Protein AF-A0A435XL79-F1 (afdb_monomer_lite)

Sequence (165 aa):
LLVELHGDLVHDTGMRRRLSLGFRELRAIDGEATDTPAALLTIAIVHAAGGHKFHRLQLCIDVLQGVRALQSPEAEARLFDAARMTGIELELAVVLNVTGQLFEESRALELAGRIKPDLSIRLARRLITTNTLLGVNSRDKLGSRLRRDAFRWIQRLAKARPQVA

pLDDT: mean 83.29, std 11.33, range [35.41, 96.25]

Secondary structure (DSSP, 8-state):
------SBS---TTTTTT---BHHHHHHHHTTSSS-HHHHHHHHHIIIIIISTT--THHHHHHHHHHHH--SHHHHHHHHHHHHHHT-HHHHHHHHHHHHHHHT-HHHHHHHHTSPP-HHHHHHHHHS-HHHHHGGGSS-HHHHHHHHHHHHHHHHHSPPPP---

Radius of gyration: 14.94 Å; chains: 1; bounding box: 36×37×38 Å

Foldseek 3Di:
DDDDDDQWLAPPPLLQQAFTDGPVLLCVLQPPHPPQLLSQLLSLLCCCCRNCLLLDCVSLVSNVVSLVSQPDPVSLVSNVVSCLQGNPLLSLLQSLLQSCQQPVPVSSPVSSVPRDDDPLSVLLNVLRHVCLNVCCPPPPVVSSVVSSVVNVVSSSVPDGRPDPD

Structure (mmCIF, N/CA/C/O backbone):
data_AF-A0A435XL79-F1
#
_entry.id   AF-A0A435XL79-F1
#
loop_
_atom_site.group_PDB
_atom_site.id
_atom_site.type_symbol
_atom_site.label_atom_id
_atom_site.label_alt_id
_atom_site.label_comp_id
_atom_site.label_asym_id
_atom_site.label_entity_id
_atom_site.label_seq_id
_atom_site.pdbx_PDB_ins_code
_atom_site.Cartn_x
_atom_site.Cartn_y
_atom_site.Cartn_z
_atom_site.occupancy
_atom_site.B_iso_or_equiv
_atom_site.auth_seq_id
_atom_site.auth_comp_id
_atom_site.auth_asym_id
_atom_site.auth_atom_id
_atom_site.pdbx_PDB_model_num
ATOM 1 N N . LEU A 1 1 ? 17.881 -5.830 16.709 1.00 49.94 1 LEU A N 1
ATOM 2 C CA . LEU A 1 1 ? 16.534 -5.222 16.706 1.00 49.94 1 LEU A CA 1
ATOM 3 C C . LEU A 1 1 ? 16.630 -3.927 15.909 1.00 49.94 1 LEU A C 1
ATOM 5 O O . LEU A 1 1 ? 17.482 -3.116 16.247 1.00 49.94 1 LEU A O 1
ATOM 9 N N . LEU A 1 2 ? 15.865 -3.774 14.829 1.00 55.75 2 LEU A N 1
ATOM 10 C CA . LEU A 1 2 ? 15.767 -2.505 14.101 1.00 55.75 2 LEU A CA 1
ATOM 11 C C . LEU A 1 2 ? 14.506 -1.800 14.604 1.00 55.75 2 LEU A C 1
ATOM 13 O O . LEU A 1 2 ? 13.435 -2.397 14.567 1.00 55.75 2 LEU A O 1
ATOM 17 N N . VAL A 1 3 ? 14.644 -0.573 15.096 1.00 64.62 3 VAL A N 1
ATOM 18 C CA . VAL A 1 3 ? 13.517 0.283 15.482 1.00 64.62 3 VAL A CA 1
ATOM 19 C C . VAL A 1 3 ? 13.553 1.485 14.549 1.00 64.62 3 VAL A C 1
ATOM 21 O O . VAL A 1 3 ? 14.544 2.213 14.534 1.00 64.62 3 VAL A O 1
ATOM 24 N N . GLU A 1 4 ? 12.511 1.658 13.740 1.00 65.75 4 GLU A N 1
ATOM 25 C CA . GLU A 1 4 ? 12.403 2.757 12.779 1.00 65.75 4 GLU A CA 1
ATOM 26 C C . GLU A 1 4 ? 11.345 3.748 13.272 1.00 65.75 4 GLU A C 1
ATOM 28 O O . GLU A 1 4 ? 10.181 3.388 13.448 1.00 65.75 4 GLU A O 1
ATOM 33 N N . LEU A 1 5 ? 11.761 4.985 13.560 1.00 73.06 5 LEU A N 1
ATOM 34 C CA . LEU A 1 5 ? 10.900 6.013 14.140 1.00 73.06 5 LEU A CA 1
ATOM 35 C C . LEU A 1 5 ? 10.513 7.028 13.063 1.00 73.06 5 LEU A C 1
ATOM 37 O O . LEU A 1 5 ? 11.375 7.668 12.464 1.00 73.06 5 LEU A O 1
ATOM 41 N N . HIS A 1 6 ? 9.209 7.177 12.835 1.00 75.19 6 HIS A N 1
ATOM 42 C CA . HIS A 1 6 ? 8.656 7.994 11.759 1.00 75.19 6 HIS A CA 1
ATOM 43 C C . HIS A 1 6 ? 7.665 9.026 12.297 1.00 75.19 6 HIS A C 1
ATOM 45 O O . HIS A 1 6 ? 6.755 8.685 13.046 1.00 75.19 6 HIS A O 1
ATOM 51 N N . GLY A 1 7 ? 7.814 10.287 11.878 1.00 78.81 7 GLY A N 1
ATOM 52 C CA . GLY A 1 7 ? 6.777 11.307 12.083 1.00 78.81 7 GLY A CA 1
ATOM 53 C C . GLY A 1 7 ? 5.682 11.236 11.012 1.00 78.81 7 GLY A C 1
ATOM 54 O O . GLY A 1 7 ? 4.493 11.253 11.316 1.00 78.81 7 GLY A O 1
ATOM 55 N N . ASP A 1 8 ? 6.108 11.110 9.756 1.00 84.12 8 ASP A N 1
ATOM 56 C CA . ASP A 1 8 ? 5.287 10.794 8.588 1.00 84.12 8 ASP A CA 1
ATOM 57 C C . ASP A 1 8 ? 6.106 9.820 7.741 1.00 84.12 8 ASP A C 1
ATOM 59 O O . ASP A 1 8 ? 7.282 10.082 7.473 1.00 84.12 8 ASP A O 1
ATOM 63 N N . LEU A 1 9 ? 5.500 8.703 7.341 1.00 84.75 9 LEU A N 1
ATOM 64 C CA . LEU A 1 9 ? 6.151 7.655 6.546 1.00 84.75 9 LEU A CA 1
ATOM 65 C C . LEU A 1 9 ? 6.550 8.142 5.139 1.00 84.75 9 LEU A C 1
ATOM 67 O O . LEU A 1 9 ? 7.292 7.476 4.411 1.00 84.75 9 LEU A O 1
ATOM 71 N N . VAL A 1 10 ? 6.089 9.330 4.748 1.00 84.25 10 VAL A N 1
ATOM 72 C CA . VAL A 1 10 ? 6.391 9.983 3.477 1.00 84.25 10 VAL A CA 1
ATOM 73 C C . VAL A 1 10 ? 7.472 11.039 3.676 1.00 84.25 10 VAL A C 1
ATOM 75 O O . VAL A 1 10 ? 7.234 12.128 4.197 1.00 84.25 10 VAL A O 1
ATOM 78 N N . HIS A 1 11 ? 8.687 10.747 3.219 1.00 82.81 11 HIS A N 1
ATOM 79 C CA . HIS A 1 11 ? 9.832 11.651 3.388 1.00 82.81 11 HIS A CA 1
ATOM 80 C C . HIS A 1 11 ? 10.036 12.620 2.213 1.00 82.81 11 HIS A C 1
ATOM 82 O O . HIS A 1 11 ? 10.586 13.704 2.396 1.00 82.81 11 HIS A O 1
ATOM 88 N N . ASP A 1 12 ? 9.583 12.262 1.006 1.00 81.06 12 ASP A N 1
ATOM 89 C CA . ASP A 1 12 ? 9.691 13.126 -0.177 1.00 81.06 12 ASP A CA 1
ATOM 90 C C . ASP A 1 12 ? 8.712 14.307 -0.062 1.00 81.06 12 ASP A C 1
ATOM 92 O O . ASP A 1 12 ? 7.491 14.140 -0.088 1.00 81.06 12 ASP A O 1
ATOM 96 N N . THR A 1 13 ? 9.257 15.519 0.059 1.00 75.06 13 THR A N 1
ATOM 97 C CA . THR A 1 13 ? 8.488 16.759 0.256 1.00 75.06 13 THR A CA 1
ATOM 98 C C . THR A 1 13 ? 7.560 17.083 -0.915 1.00 75.06 13 THR A C 1
ATOM 100 O O . THR A 1 13 ? 6.484 17.645 -0.705 1.00 75.06 13 THR A O 1
ATOM 103 N N . GLY A 1 14 ? 7.927 16.698 -2.141 1.00 76.94 14 GLY A N 1
ATOM 104 C CA . GLY A 1 14 ? 7.081 16.852 -3.324 1.00 76.94 14 GLY A CA 1
ATOM 105 C C . GLY A 1 14 ? 5.863 15.928 -3.293 1.00 76.94 14 GLY A C 1
ATOM 106 O O . GLY A 1 14 ? 4.787 16.308 -3.752 1.00 76.94 14 GLY A O 1
ATOM 107 N N . MET A 1 15 ? 6.005 14.739 -2.708 1.00 83.00 15 MET A N 1
ATOM 108 C CA . MET A 1 15 ? 4.922 13.768 -2.561 1.00 83.00 15 MET A CA 1
ATOM 109 C C . MET A 1 15 ? 4.010 14.024 -1.368 1.00 83.00 15 MET A C 1
ATOM 111 O O . MET A 1 15 ? 2.845 13.639 -1.447 1.00 83.00 15 MET A O 1
ATOM 115 N N . ARG A 1 16 ? 4.473 14.721 -0.323 1.00 83.69 16 ARG A N 1
ATOM 116 C CA . ARG A 1 16 ? 3.647 15.061 0.854 1.00 83.69 16 ARG A CA 1
ATOM 117 C C . ARG A 1 16 ? 2.365 15.820 0.522 1.00 83.69 16 ARG A C 1
ATOM 119 O O . ARG A 1 16 ? 1.379 15.718 1.240 1.00 83.69 16 ARG A O 1
ATOM 126 N N . ARG A 1 17 ? 2.347 16.561 -0.591 1.00 81.06 17 ARG A N 1
ATOM 127 C CA . ARG A 1 17 ? 1.127 17.235 -1.069 1.00 81.06 17 ARG A CA 1
ATOM 128 C C . ARG A 1 17 ? 0.055 16.262 -1.556 1.00 81.06 17 ARG A C 1
ATOM 130 O O . ARG A 1 17 ? -1.114 16.630 -1.607 1.00 81.06 17 ARG A O 1
ATOM 137 N N . ARG A 1 18 ? 0.445 15.048 -1.949 1.00 85.44 18 ARG A N 1
ATOM 138 C CA . ARG A 1 18 ? -0.479 14.024 -2.434 1.00 85.44 18 ARG A CA 1
ATOM 139 C C . ARG A 1 18 ? -0.734 12.933 -1.410 1.00 85.44 18 ARG A C 1
ATOM 141 O O . ARG A 1 18 ? -1.885 12.541 -1.276 1.00 85.44 18 ARG A O 1
ATOM 148 N N . LEU A 1 19 ? 0.301 12.441 -0.735 1.00 86.31 19 LEU A N 1
ATOM 149 C CA . LEU A 1 19 ? 0.155 11.363 0.231 1.00 86.31 19 LEU A CA 1
ATOM 150 C C . LEU A 1 19 ? 0.899 11.642 1.526 1.00 86.31 19 LEU A C 1
ATOM 152 O O . LEU A 1 19 ? 1.985 12.214 1.512 1.00 86.31 19 LEU A O 1
ATOM 156 N N . SER A 1 20 ? 0.282 11.242 2.628 1.00 87.94 20 SER A N 1
ATOM 157 C CA . SER A 1 20 ? 0.757 11.491 3.986 1.00 87.94 20 SER A CA 1
ATOM 158 C C . SER A 1 20 ? 0.231 10.380 4.873 1.00 87.94 20 SER A C 1
ATOM 160 O O . SER A 1 20 ? -0.965 10.078 4.834 1.00 87.94 20 SER A O 1
ATOM 162 N N . LEU A 1 21 ? 1.114 9.793 5.670 1.00 90.12 21 LEU A N 1
ATOM 163 C CA . LEU A 1 21 ? 0.762 8.776 6.651 1.00 90.12 21 LEU A CA 1
ATOM 164 C C . LEU A 1 21 ? 1.557 9.060 7.925 1.00 90.12 21 LEU A C 1
ATOM 166 O O . LEU A 1 21 ? 2.635 8.506 8.145 1.00 90.12 21 LEU A O 1
ATOM 170 N N . GLY A 1 22 ? 1.031 9.991 8.721 1.00 89.81 22 GLY A N 1
ATOM 171 C CA . GLY A 1 22 ? 1.562 10.331 10.032 1.00 89.81 22 GLY A CA 1
ATOM 172 C C . GLY A 1 22 ? 0.758 9.693 11.158 1.00 89.81 22 GLY A C 1
ATOM 173 O O . GLY A 1 22 ? -0.151 8.888 10.943 1.00 89.81 22 GLY A O 1
ATOM 174 N N . PHE A 1 23 ? 1.078 10.087 12.390 1.00 88.69 23 PHE A N 1
ATOM 175 C CA . PHE A 1 23 ? 0.428 9.548 13.586 1.00 88.69 23 PHE A CA 1
ATOM 176 C C . PHE A 1 23 ? -1.094 9.766 13.604 1.00 88.69 23 PHE A C 1
ATOM 178 O O . PHE A 1 23 ? -1.842 8.872 13.994 1.00 88.69 23 PHE A O 1
ATOM 185 N N . ARG A 1 24 ? -1.570 10.939 13.158 1.00 88.81 24 ARG A N 1
ATOM 186 C CA . ARG A 1 24 ? -3.008 11.253 13.122 1.00 88.81 24 ARG A CA 1
ATOM 187 C C . ARG A 1 24 ? -3.755 10.320 12.173 1.00 88.81 24 ARG A C 1
ATOM 189 O O . ARG A 1 24 ? -4.813 9.818 12.538 1.00 88.81 24 ARG A O 1
ATOM 196 N N . GLU A 1 25 ? -3.213 10.098 10.977 1.00 91.44 25 GLU A N 1
ATOM 197 C CA . GLU A 1 25 ? -3.791 9.165 10.015 1.00 91.44 25 GLU A CA 1
ATOM 198 C C . GLU A 1 25 ? -3.763 7.733 10.549 1.00 91.44 25 GLU A C 1
ATOM 200 O O . GLU A 1 25 ? -4.791 7.071 10.513 1.00 91.44 25 GLU A O 1
ATOM 205 N N . LEU A 1 26 ? -2.639 7.269 11.105 1.00 89.62 26 LEU A N 1
ATOM 206 C CA . LEU A 1 26 ? -2.544 5.913 11.658 1.00 89.62 26 LEU A CA 1
ATOM 207 C C . LEU A 1 26 ? -3.557 5.669 12.777 1.00 89.62 26 LEU A C 1
ATOM 209 O O . LEU A 1 26 ? -4.299 4.692 12.723 1.00 89.62 26 LEU A O 1
ATOM 213 N N . ARG A 1 27 ? -3.681 6.606 13.723 1.00 90.75 27 ARG A N 1
ATOM 214 C CA . ARG A 1 27 ? -4.676 6.511 14.798 1.00 90.75 27 ARG A CA 1
ATOM 215 C C . ARG A 1 27 ? -6.108 6.476 14.262 1.00 90.75 27 ARG A C 1
ATOM 217 O O . ARG A 1 27 ? -6.944 5.763 14.801 1.00 90.75 27 ARG A O 1
ATOM 224 N N . ALA A 1 28 ? -6.402 7.223 13.199 1.00 90.62 28 ALA A N 1
ATOM 225 C CA . ALA A 1 28 ? -7.723 7.193 12.575 1.00 90.62 28 ALA A CA 1
ATOM 226 C C . ALA A 1 28 ? -8.027 5.849 11.885 1.00 90.62 28 ALA A C 1
ATOM 228 O O . ALA A 1 28 ? -9.186 5.447 11.836 1.00 90.62 28 ALA A O 1
ATOM 229 N N . ILE A 1 29 ? -7.007 5.152 11.373 1.00 90.69 29 ILE A N 1
ATOM 230 C CA . ILE A 1 29 ? -7.158 3.823 10.758 1.00 90.69 29 ILE A CA 1
ATOM 231 C C . ILE A 1 29 ? -7.380 2.752 11.830 1.00 90.69 29 ILE A C 1
ATOM 233 O O . ILE A 1 29 ? -8.264 1.907 11.680 1.00 90.69 29 ILE A O 1
ATOM 237 N N . ASP A 1 30 ? -6.586 2.795 12.901 1.00 90.12 30 ASP A N 1
ATOM 238 C CA . ASP A 1 30 ? -6.619 1.811 13.987 1.00 90.12 30 ASP A CA 1
ATOM 239 C C . ASP A 1 30 ? -7.809 1.993 14.948 1.00 90.12 30 ASP A C 1
ATOM 241 O O . ASP A 1 30 ? -8.290 1.025 15.546 1.00 90.12 30 ASP A O 1
ATOM 245 N N . GLY A 1 31 ? -8.319 3.219 15.090 1.00 87.00 31 GLY A N 1
ATOM 246 C CA . GLY A 1 31 ? -9.338 3.549 16.083 1.00 87.00 31 GLY A CA 1
ATOM 247 C C . GLY A 1 31 ? -8.785 3.445 17.508 1.00 87.00 31 GLY A C 1
ATOM 248 O O . GLY A 1 31 ? -7.796 4.094 17.841 1.00 87.00 31 GLY A O 1
ATOM 249 N N . GLU A 1 32 ? -9.441 2.642 18.350 1.00 84.69 32 GLU A N 1
ATOM 250 C CA . GLU A 1 32 ? -9.024 2.385 19.742 1.00 84.69 32 GLU A CA 1
ATOM 251 C C . GLU A 1 32 ? -8.037 1.207 19.875 1.00 84.69 32 GLU A C 1
ATOM 253 O O . GLU A 1 32 ? -7.546 0.929 20.967 1.00 84.69 32 GLU A O 1
ATOM 258 N N . ALA A 1 33 ? -7.768 0.482 18.784 1.00 86.88 33 ALA A N 1
ATOM 259 C CA . ALA A 1 33 ? -6.813 -0.624 18.759 1.00 86.88 33 ALA A CA 1
ATOM 260 C C . ALA A 1 33 ? -5.409 -0.148 18.335 1.00 86.88 33 ALA A C 1
ATOM 262 O O . ALA A 1 33 ? -5.196 1.025 18.042 1.00 86.88 33 ALA A O 1
ATOM 263 N N . THR A 1 34 ? -4.447 -1.068 18.290 1.00 85.62 34 THR A N 1
ATOM 264 C CA . THR A 1 34 ? -3.135 -0.866 17.658 1.00 85.62 34 THR A CA 1
ATOM 265 C C . THR A 1 34 ? -2.830 -2.045 16.746 1.00 85.62 34 THR A C 1
ATOM 267 O O . THR A 1 34 ? -3.315 -3.153 16.986 1.00 85.62 34 THR A O 1
ATOM 270 N N . ASP A 1 35 ? -2.020 -1.810 15.714 1.00 86.81 35 ASP A N 1
ATOM 271 C CA . ASP A 1 35 ? -1.546 -2.844 14.789 1.00 86.81 3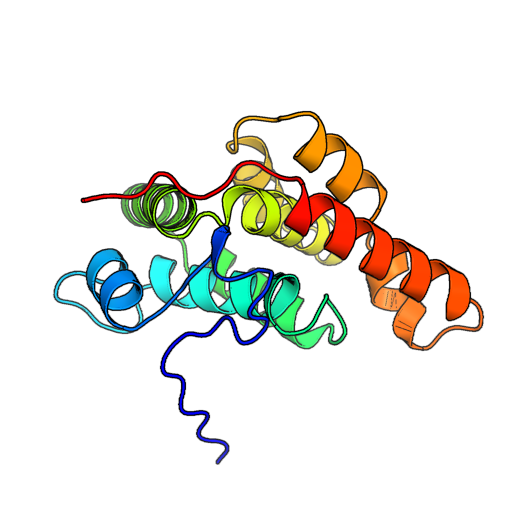5 ASP A CA 1
ATOM 272 C C . ASP A 1 35 ? -2.685 -3.592 14.076 1.00 86.81 35 ASP A C 1
ATOM 274 O O . ASP A 1 35 ? -2.613 -4.800 13.826 1.00 86.81 35 ASP A O 1
ATOM 278 N N . THR A 1 36 ? -3.766 -2.883 13.726 1.00 91.31 36 THR A N 1
ATOM 279 C CA . THR A 1 36 ? -4.859 -3.513 12.982 1.00 91.31 36 THR A CA 1
ATOM 280 C C . THR A 1 36 ? -4.384 -3.933 11.585 1.00 91.31 36 THR A C 1
ATOM 282 O O . THR A 1 36 ? -3.534 -3.265 10.984 1.00 91.31 36 THR A O 1
ATOM 285 N N . PRO A 1 37 ? -4.963 -4.994 10.987 1.00 91.38 37 PRO A N 1
ATOM 286 C CA . PRO A 1 37 ? -4.584 -5.428 9.640 1.00 91.38 37 PRO A CA 1
ATOM 287 C C . PRO A 1 37 ? -4.666 -4.314 8.585 1.00 91.38 37 PRO A C 1
ATOM 289 O O . PRO A 1 37 ? -3.818 -4.236 7.698 1.00 91.38 37 PRO A O 1
ATOM 292 N N . ALA A 1 38 ? -5.652 -3.417 8.701 1.00 91.56 38 ALA A N 1
ATOM 293 C CA . ALA A 1 38 ? -5.803 -2.276 7.802 1.00 91.56 38 ALA A CA 1
ATOM 294 C C . ALA A 1 38 ? -4.657 -1.260 7.952 1.00 91.56 38 ALA A C 1
ATOM 296 O O . ALA A 1 38 ? -4.133 -0.784 6.940 1.00 91.56 38 ALA A O 1
ATOM 297 N N . ALA A 1 39 ? -4.232 -0.954 9.183 1.00 91.69 39 ALA A N 1
ATOM 298 C CA . ALA A 1 39 ? -3.114 -0.047 9.435 1.00 91.69 39 ALA A CA 1
ATOM 299 C C . ALA A 1 39 ? -1.782 -0.645 8.974 1.00 91.69 39 ALA A C 1
ATOM 301 O O . ALA A 1 39 ? -1.057 -0.002 8.213 1.00 91.69 39 ALA A O 1
ATOM 302 N N . LEU A 1 40 ? -1.497 -1.899 9.338 1.00 91.31 40 LEU A N 1
ATOM 303 C CA . LEU A 1 40 ? -0.266 -2.586 8.938 1.00 91.31 40 LEU A CA 1
ATOM 304 C C . LEU A 1 40 ? -0.140 -2.700 7.413 1.00 91.31 40 LEU A C 1
ATOM 306 O O . LEU A 1 40 ? 0.916 -2.408 6.849 1.00 91.31 40 LEU A O 1
ATOM 310 N N . LEU A 1 41 ? -1.229 -3.050 6.721 1.00 91.56 41 LEU A N 1
ATOM 311 C CA . LEU A 1 41 ? -1.238 -3.110 5.260 1.00 91.56 41 LEU A CA 1
ATOM 312 C C . LEU A 1 41 ? -1.059 -1.719 4.630 1.00 91.56 41 LEU A C 1
ATOM 314 O O . LEU A 1 41 ? -0.323 -1.574 3.653 1.00 91.56 41 LEU A O 1
ATOM 318 N N . THR A 1 42 ? -1.672 -0.685 5.208 1.00 91.62 42 THR A N 1
ATOM 319 C CA . THR A 1 42 ? -1.493 0.706 4.763 1.00 91.62 42 THR A CA 1
ATOM 320 C C . THR A 1 42 ? -0.028 1.145 4.875 1.00 91.62 42 THR A C 1
ATOM 322 O O . THR A 1 42 ? 0.520 1.703 3.920 1.00 91.62 42 THR A O 1
ATOM 325 N N . ILE A 1 43 ? 0.644 0.818 5.986 1.00 89.88 43 ILE A N 1
ATOM 326 C CA . ILE A 1 43 ? 2.082 1.066 6.184 1.00 89.88 43 ILE A CA 1
ATOM 327 C C . ILE A 1 43 ? 2.908 0.330 5.125 1.00 89.88 43 ILE A C 1
ATOM 329 O O . ILE A 1 43 ? 3.736 0.950 4.453 1.00 89.88 43 ILE A O 1
ATOM 333 N N . ALA A 1 44 ? 2.663 -0.969 4.927 1.00 88.06 44 ALA A N 1
ATOM 334 C CA . ALA A 1 44 ? 3.402 -1.784 3.963 1.00 88.06 44 ALA A CA 1
ATOM 335 C C . ALA A 1 44 ? 3.309 -1.217 2.534 1.00 88.06 44 ALA A C 1
ATOM 337 O O . ALA A 1 44 ? 4.311 -1.135 1.819 1.00 88.06 44 ALA A O 1
ATOM 338 N N . ILE A 1 45 ? 2.127 -0.745 2.129 1.00 89.69 45 ILE A N 1
ATOM 339 C CA . ILE A 1 45 ? 1.901 -0.114 0.821 1.00 89.69 45 ILE A CA 1
ATOM 340 C C . ILE A 1 45 ? 2.677 1.197 0.686 1.00 89.69 45 ILE A C 1
ATOM 342 O O . ILE A 1 45 ? 3.337 1.422 -0.337 1.00 89.69 45 ILE A O 1
ATOM 346 N N . VAL A 1 46 ? 2.618 2.062 1.702 1.00 87.81 46 VAL A N 1
ATOM 347 C CA . VAL A 1 46 ? 3.344 3.339 1.693 1.00 87.81 46 VAL A CA 1
ATOM 348 C C . VAL A 1 46 ? 4.849 3.103 1.673 1.00 87.81 46 VAL A C 1
ATOM 350 O O . VAL A 1 46 ? 5.552 3.761 0.907 1.00 87.81 46 VAL A O 1
ATOM 353 N N . HIS A 1 47 ? 5.362 2.118 2.405 1.00 85.12 47 HIS A N 1
ATOM 354 C CA . HIS A 1 47 ? 6.768 1.733 2.316 1.00 85.12 47 HIS A CA 1
ATOM 355 C C . HIS A 1 47 ? 7.140 1.206 0.928 1.00 85.12 47 HIS A C 1
ATOM 357 O O . HIS A 1 47 ? 8.126 1.669 0.343 1.00 85.12 47 HIS A O 1
ATOM 363 N N . ALA A 1 48 ? 6.343 0.293 0.366 1.00 82.25 48 ALA A N 1
ATOM 364 C CA . ALA A 1 48 ? 6.585 -0.297 -0.947 1.00 82.25 48 ALA A CA 1
ATOM 365 C C . ALA A 1 48 ? 6.654 0.766 -2.052 1.00 82.25 48 ALA A C 1
ATOM 367 O O . ALA A 1 48 ? 7.652 0.858 -2.774 1.00 82.25 48 ALA A O 1
ATOM 368 N N . ALA A 1 49 ? 5.614 1.589 -2.181 1.00 81.31 49 ALA A N 1
ATOM 369 C CA . ALA A 1 49 ? 5.451 2.494 -3.316 1.00 81.31 49 ALA A CA 1
ATOM 370 C C . ALA A 1 49 ? 5.814 3.952 -3.011 1.00 81.31 49 ALA A C 1
ATOM 372 O O . ALA A 1 49 ? 6.332 4.651 -3.888 1.00 81.31 49 ALA A O 1
ATOM 373 N N . GLY A 1 50 ? 5.567 4.425 -1.792 1.00 74.06 50 GLY A N 1
ATOM 374 C CA . GLY A 1 50 ? 5.871 5.788 -1.353 1.00 74.06 50 GLY A CA 1
ATOM 375 C C . GLY A 1 50 ? 7.347 5.964 -1.004 1.00 74.06 50 GLY A C 1
ATOM 376 O O . GLY A 1 50 ? 8.028 6.766 -1.645 1.00 74.06 50 GLY A O 1
ATOM 377 N N . GLY A 1 51 ? 7.853 5.177 -0.053 1.00 71.69 51 GLY A N 1
ATOM 378 C CA . GLY A 1 51 ? 9.207 5.307 0.499 1.00 71.69 51 GLY A CA 1
ATOM 379 C C . GLY A 1 51 ? 10.305 4.693 -0.369 1.00 71.69 51 GLY A C 1
ATOM 380 O O . GLY A 1 51 ? 11.282 5.358 -0.709 1.00 71.69 51 GLY A O 1
ATOM 381 N N . HIS A 1 52 ? 10.139 3.438 -0.791 1.00 73.62 52 HIS A N 1
ATOM 382 C CA . HIS A 1 52 ? 11.237 2.658 -1.375 1.00 73.62 52 HIS A CA 1
ATOM 383 C C . HIS A 1 52 ? 11.084 2.319 -2.854 1.00 73.62 52 HIS A C 1
ATOM 385 O O . HIS A 1 52 ? 11.851 1.502 -3.352 1.00 73.62 52 HIS A O 1
ATOM 391 N N . LYS A 1 53 ? 10.134 2.914 -3.581 1.00 74.81 53 LYS A N 1
ATOM 392 C CA . LYS A 1 53 ? 9.940 2.718 -5.035 1.00 74.81 53 LYS A CA 1
ATOM 393 C C . LYS A 1 53 ? 10.070 1.249 -5.498 1.00 74.81 53 LYS A C 1
ATOM 395 O O . LYS A 1 53 ? 10.674 0.984 -6.537 1.00 74.81 53 LYS A O 1
ATOM 400 N N . PHE A 1 54 ? 9.581 0.283 -4.726 1.00 70.50 54 PHE A N 1
ATOM 401 C CA . PHE A 1 54 ? 9.714 -1.148 -5.014 1.00 70.50 54 PHE A CA 1
ATOM 402 C C . PHE A 1 54 ? 11.160 -1.679 -5.134 1.00 70.50 54 PHE A C 1
ATOM 404 O O . PHE A 1 54 ? 11.431 -2.627 -5.867 1.00 70.50 54 PHE A O 1
ATOM 411 N N . HIS A 1 55 ? 12.127 -1.073 -4.443 1.00 65.19 55 HIS A N 1
ATOM 412 C CA . HIS A 1 55 ? 13.529 -1.506 -4.476 1.00 65.19 55 HIS A CA 1
ATOM 413 C C . HIS A 1 55 ? 13.786 -2.855 -3.784 1.00 65.19 55 HIS A C 1
ATOM 415 O O . HIS A 1 55 ? 14.859 -3.426 -3.980 1.00 65.19 55 HIS A O 1
ATOM 421 N N . ARG A 1 56 ? 12.846 -3.358 -2.975 1.00 72.62 56 ARG A N 1
ATOM 422 C CA . ARG A 1 56 ? 12.988 -4.608 -2.217 1.00 72.62 56 ARG A CA 1
ATOM 423 C C . ARG A 1 56 ? 11.738 -5.471 -2.361 1.00 72.62 56 ARG A C 1
ATOM 425 O O . ARG A 1 56 ? 10.638 -4.995 -2.096 1.00 72.62 56 ARG A O 1
ATOM 432 N N . LEU A 1 57 ? 11.929 -6.748 -2.705 1.00 74.12 57 LEU A N 1
ATOM 433 C CA . LEU A 1 57 ? 10.859 -7.758 -2.731 1.00 74.12 57 LEU A CA 1
ATOM 434 C C . LEU A 1 57 ? 10.223 -7.972 -1.356 1.00 74.12 57 LEU A C 1
ATOM 436 O O . LEU A 1 57 ? 9.037 -8.272 -1.286 1.00 74.12 57 LEU A O 1
ATOM 440 N N . GLN A 1 58 ? 10.990 -7.751 -0.284 1.00 79.00 58 GLN A N 1
ATOM 441 C CA . GLN A 1 58 ? 10.509 -7.797 1.098 1.00 79.00 58 GLN A CA 1
ATOM 442 C C . GLN A 1 58 ? 9.214 -6.994 1.286 1.00 79.00 58 GLN A C 1
ATOM 444 O O . GLN A 1 58 ? 8.269 -7.491 1.874 1.00 79.00 58 GLN A O 1
ATOM 449 N N . LEU A 1 59 ? 9.108 -5.820 0.662 1.00 79.88 59 LEU A N 1
ATOM 450 C CA . LEU A 1 59 ? 7.930 -4.963 0.800 1.00 79.88 59 LEU A CA 1
ATOM 451 C C . LEU A 1 59 ? 6.681 -5.554 0.121 1.00 79.88 59 LEU A C 1
ATOM 453 O O . LEU A 1 59 ? 5.563 -5.264 0.526 1.00 79.88 59 LEU A O 1
ATOM 457 N N . CYS A 1 60 ? 6.848 -6.403 -0.899 1.00 83.69 60 CYS A N 1
ATOM 458 C CA . CYS A 1 60 ? 5.728 -7.144 -1.490 1.00 83.69 60 CYS A CA 1
ATOM 459 C C . CYS A 1 60 ? 5.309 -8.330 -0.606 1.00 83.69 60 CYS A C 1
ATOM 461 O O . CYS A 1 60 ? 4.136 -8.694 -0.611 1.00 83.69 60 CYS A O 1
ATOM 463 N N . ILE A 1 61 ? 6.240 -8.903 0.167 1.00 87.56 61 ILE A N 1
ATOM 464 C CA . ILE A 1 61 ? 5.940 -9.933 1.171 1.00 87.56 61 ILE A CA 1
ATOM 465 C C . ILE A 1 61 ? 5.149 -9.318 2.330 1.00 87.56 61 ILE A C 1
ATOM 467 O O . ILE A 1 61 ? 4.129 -9.882 2.713 1.00 87.56 61 ILE A O 1
ATOM 471 N N . ASP A 1 62 ? 5.543 -8.139 2.815 1.00 87.62 62 ASP A N 1
ATOM 472 C CA . ASP A 1 62 ? 4.817 -7.431 3.879 1.00 87.62 62 ASP A CA 1
ATOM 473 C C . ASP A 1 62 ? 3.365 -7.131 3.451 1.00 87.62 62 ASP A C 1
ATOM 475 O O . ASP A 1 62 ? 2.415 -7.340 4.204 1.00 87.62 62 ASP A O 1
ATOM 479 N N . VAL A 1 63 ? 3.169 -6.726 2.188 1.00 91.94 63 VAL A N 1
ATOM 480 C CA . VAL A 1 63 ? 1.832 -6.541 1.596 1.00 91.94 63 VAL A CA 1
ATOM 481 C C . VAL A 1 63 ? 1.073 -7.864 1.508 1.00 91.94 63 VAL A C 1
ATOM 483 O O . VAL A 1 63 ? -0.105 -7.901 1.849 1.00 91.94 63 VAL A O 1
ATOM 486 N N . LEU A 1 64 ? 1.714 -8.948 1.058 1.00 92.44 64 LEU A N 1
ATOM 487 C CA . LEU A 1 64 ? 1.084 -10.269 0.976 1.00 92.44 64 LEU A CA 1
ATOM 488 C C . LEU A 1 64 ? 0.590 -10.735 2.353 1.00 92.44 64 LEU A C 1
ATOM 490 O O . LEU A 1 64 ? -0.535 -11.217 2.479 1.00 92.44 64 LEU A O 1
ATOM 494 N N . GLN A 1 65 ? 1.414 -10.562 3.387 1.00 92.88 65 GLN A N 1
ATOM 495 C CA . GLN A 1 65 ? 1.048 -10.874 4.766 1.00 92.88 65 GLN A CA 1
ATOM 496 C C . GLN A 1 65 ? -0.123 -10.009 5.240 1.00 92.88 65 GLN A C 1
ATOM 498 O O . GLN A 1 65 ? -1.088 -10.545 5.782 1.00 92.88 65 GLN A O 1
ATOM 503 N N . GLY A 1 66 ? -0.090 -8.702 4.962 1.00 92.38 66 GLY A N 1
ATOM 504 C CA . GLY A 1 66 ? -1.188 -7.789 5.282 1.00 92.38 66 GLY A CA 1
ATOM 505 C C . GLY A 1 66 ? -2.502 -8.163 4.590 1.00 92.38 66 GLY A C 1
ATOM 506 O O . GLY A 1 66 ? -3.544 -8.184 5.237 1.00 92.38 66 GLY A O 1
ATOM 507 N N . VAL A 1 67 ? -2.464 -8.538 3.305 1.00 95.19 67 VAL A N 1
ATOM 508 C CA . VAL A 1 67 ? -3.648 -9.013 2.563 1.00 95.19 67 VAL A CA 1
ATOM 509 C C . VAL A 1 67 ? -4.231 -10.272 3.203 1.00 95.19 67 VAL A C 1
ATOM 511 O O . VAL A 1 67 ? -5.441 -10.357 3.378 1.00 95.19 67 VAL A O 1
ATOM 514 N N . ARG A 1 68 ? -3.393 -11.234 3.599 1.00 94.50 68 ARG A N 1
ATOM 515 C CA .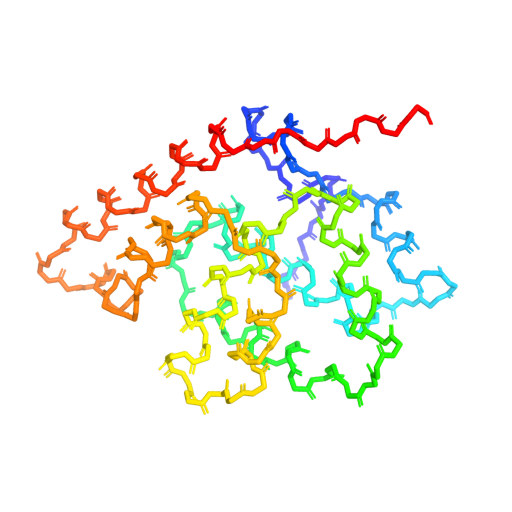 ARG A 1 68 ? -3.852 -12.483 4.236 1.00 94.50 68 ARG A CA 1
ATOM 516 C C . ARG A 1 68 ? -4.409 -12.279 5.644 1.00 94.50 68 ARG A C 1
ATOM 518 O O . ARG A 1 68 ? -5.276 -13.040 6.069 1.00 94.50 68 ARG A O 1
ATOM 525 N N . ALA A 1 69 ? -3.926 -11.263 6.356 1.00 93.12 69 ALA A N 1
ATOM 526 C CA . ALA A 1 69 ? -4.446 -10.863 7.661 1.00 93.12 69 ALA A CA 1
ATOM 527 C C . ALA A 1 69 ? -5.762 -10.065 7.566 1.00 93.12 69 ALA A C 1
ATOM 529 O O . ALA A 1 69 ? -6.483 -9.934 8.555 1.00 93.12 69 ALA A O 1
ATOM 530 N N . LEU A 1 70 ? -6.101 -9.537 6.385 1.00 92.75 70 LEU A N 1
ATOM 531 C CA . LEU A 1 70 ? -7.306 -8.749 6.142 1.00 92.75 70 LEU A CA 1
ATOM 532 C C . LEU A 1 70 ? -8.526 -9.660 5.923 1.00 92.75 70 LEU A C 1
ATOM 534 O O . LEU A 1 70 ? -8.990 -9.860 4.805 1.00 92.75 70 LEU A O 1
ATOM 538 N N . GLN A 1 71 ? -9.023 -10.251 7.009 1.00 87.69 71 GLN A N 1
ATOM 539 C CA . GLN A 1 71 ? -10.011 -11.337 6.951 1.00 87.69 71 GLN A CA 1
ATOM 540 C C . GLN A 1 71 ? -11.477 -10.891 7.060 1.00 87.69 71 GLN A C 1
ATOM 542 O O . GLN A 1 71 ? -12.368 -11.725 6.907 1.00 87.69 71 GLN A O 1
ATOM 547 N N . SER A 1 72 ? -11.751 -9.607 7.323 1.00 92.00 72 SER A N 1
ATOM 548 C CA . SER A 1 72 ? -13.117 -9.107 7.534 1.00 92.00 72 SER A CA 1
ATOM 549 C C . SER A 1 72 ? -13.497 -7.977 6.561 1.00 92.00 72 SER A C 1
ATOM 551 O O . SER A 1 72 ? -12.651 -7.131 6.244 1.00 92.00 72 SER A O 1
ATOM 553 N N . PRO A 1 73 ? -14.767 -7.905 6.107 1.00 92.50 73 PRO A N 1
ATOM 554 C CA . PRO A 1 73 ? -15.255 -6.809 5.267 1.00 92.50 73 PRO A CA 1
ATOM 555 C C . PRO A 1 73 ? -15.083 -5.423 5.902 1.00 92.50 73 PRO A C 1
ATOM 557 O O . PRO A 1 73 ? -14.837 -4.444 5.199 1.00 92.50 73 PRO A O 1
ATOM 560 N N . GLU A 1 74 ? -15.177 -5.326 7.228 1.00 92.50 74 GLU A N 1
ATOM 561 C CA . GLU A 1 74 ? -14.982 -4.083 7.977 1.00 92.50 74 GLU A CA 1
ATOM 562 C C . GLU A 1 74 ? -13.524 -3.629 7.913 1.00 92.50 74 GLU A C 1
ATOM 564 O O . GLU A 1 74 ? -13.251 -2.446 7.714 1.00 92.50 74 GLU A O 1
ATOM 569 N N . ALA A 1 75 ? -12.575 -4.560 8.043 1.00 91.06 75 ALA A N 1
ATOM 570 C CA . ALA A 1 75 ? -11.156 -4.253 7.909 1.00 91.06 75 ALA A CA 1
ATOM 571 C C . ALA A 1 75 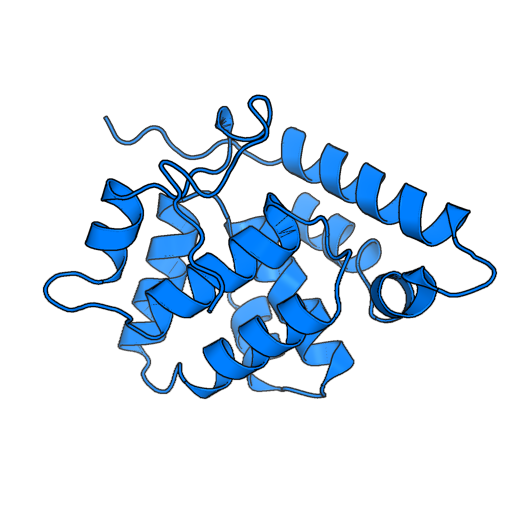? -10.820 -3.800 6.478 1.00 91.06 75 ALA A C 1
ATOM 573 O O . ALA A 1 75 ? -10.047 -2.862 6.286 1.00 91.06 75 ALA A O 1
ATOM 574 N N . GLU A 1 76 ? -11.451 -4.400 5.468 1.00 94.81 76 GLU A N 1
ATOM 575 C CA . GLU A 1 76 ? -11.330 -3.955 4.077 1.00 94.81 76 GLU A CA 1
ATOM 576 C C . GLU A 1 76 ? -11.914 -2.564 3.853 1.00 94.81 76 GLU A C 1
ATOM 578 O O . GLU A 1 76 ? -11.285 -1.735 3.198 1.00 94.81 76 GLU A O 1
ATOM 583 N N . ALA A 1 77 ? -13.097 -2.281 4.403 1.00 94.25 77 ALA A N 1
ATOM 584 C CA . ALA A 1 77 ? -13.690 -0.950 4.340 1.00 94.25 77 ALA A CA 1
ATOM 585 C C . ALA A 1 77 ? -12.743 0.092 4.953 1.00 94.25 77 ALA A C 1
ATOM 587 O O . ALA A 1 77 ? -12.435 1.089 4.297 1.00 94.25 77 ALA A O 1
ATOM 588 N N . ARG A 1 78 ? -12.177 -0.208 6.133 1.00 93.38 78 ARG A N 1
ATOM 589 C CA . ARG A 1 78 ? -11.158 0.629 6.781 1.00 93.38 78 ARG A CA 1
ATOM 590 C C . ARG A 1 78 ? -9.915 0.817 5.922 1.00 93.38 78 ARG A C 1
ATOM 592 O O . ARG A 1 78 ? -9.404 1.927 5.873 1.00 93.38 78 ARG A O 1
ATOM 599 N N . LEU A 1 79 ? -9.441 -0.207 5.210 1.00 95.00 79 LEU A N 1
ATOM 600 C CA . LEU A 1 79 ? -8.325 -0.064 4.267 1.00 95.00 79 LEU A CA 1
ATOM 601 C C . LEU A 1 79 ? -8.662 0.922 3.138 1.00 95.00 79 LEU A C 1
ATOM 603 O O . LEU A 1 79 ? -7.836 1.759 2.778 1.00 95.00 79 LEU A O 1
ATOM 607 N N . PHE A 1 80 ? -9.863 0.846 2.563 1.00 95.06 80 PHE A N 1
ATOM 608 C CA . PHE A 1 80 ? -10.260 1.770 1.498 1.00 95.06 80 PHE A CA 1
ATOM 609 C C . PHE A 1 80 ? -10.488 3.196 2.015 1.00 95.06 80 PHE A C 1
ATOM 611 O O . PHE A 1 80 ? -10.148 4.155 1.320 1.00 95.06 80 PHE A O 1
ATOM 618 N N . ASP A 1 81 ? -11.016 3.351 3.228 1.00 93.25 81 ASP A N 1
ATOM 619 C CA . ASP A 1 81 ? -11.104 4.648 3.905 1.00 93.25 81 ASP A CA 1
ATOM 620 C C . ASP A 1 81 ? -9.716 5.217 4.196 1.00 93.25 81 ASP A C 1
ATOM 622 O O . ASP A 1 81 ? -9.448 6.374 3.867 1.00 93.25 81 ASP A O 1
ATOM 626 N N . ALA A 1 82 ? -8.804 4.387 4.708 1.00 91.75 82 ALA A N 1
ATOM 627 C CA . ALA A 1 82 ? -7.403 4.729 4.909 1.00 91.75 82 ALA A CA 1
ATOM 628 C C . ALA A 1 82 ? -6.773 5.219 3.606 1.00 91.75 82 ALA A C 1
ATOM 630 O O . ALA A 1 82 ? -6.119 6.263 3.583 1.00 91.75 82 ALA A O 1
ATOM 631 N N . ALA A 1 83 ? -7.020 4.511 2.502 1.00 92.12 83 ALA A N 1
ATOM 632 C CA . ALA A 1 83 ? -6.466 4.850 1.202 1.00 92.12 83 ALA A CA 1
ATOM 633 C C . ALA A 1 83 ? -6.927 6.222 0.698 1.00 92.12 83 ALA A C 1
ATOM 635 O O . ALA A 1 83 ? -6.104 7.018 0.241 1.00 92.12 83 ALA A O 1
ATOM 636 N N . ARG A 1 84 ? -8.223 6.523 0.836 1.00 91.00 84 ARG A N 1
ATOM 637 C CA . ARG A 1 84 ? -8.800 7.832 0.496 1.00 91.00 84 ARG A CA 1
ATOM 638 C C . ARG A 1 84 ? -8.269 8.940 1.397 1.00 91.00 84 ARG A C 1
ATOM 640 O O . ARG A 1 84 ? -7.830 9.977 0.905 1.00 91.00 84 ARG A O 1
ATOM 647 N N . MET A 1 85 ? -8.286 8.710 2.709 1.00 90.88 85 MET A N 1
ATOM 648 C CA . MET A 1 85 ? -7.847 9.675 3.717 1.00 90.88 85 MET A CA 1
ATOM 649 C C . MET A 1 85 ? -6.377 10.062 3.530 1.00 90.88 85 MET A C 1
ATOM 651 O O . MET A 1 85 ? -6.021 11.231 3.660 1.00 90.88 85 MET A O 1
ATOM 655 N N . THR A 1 86 ? -5.528 9.086 3.216 1.00 87.69 86 THR A N 1
ATOM 656 C CA . THR A 1 86 ? -4.074 9.270 3.090 1.00 87.69 86 THR A CA 1
ATOM 657 C C . THR A 1 86 ? -3.635 9.599 1.663 1.00 87.69 86 THR A C 1
ATOM 659 O O . THR A 1 86 ? -2.479 9.966 1.463 1.00 87.69 86 THR A O 1
ATOM 662 N N . GLY A 1 87 ? -4.534 9.514 0.674 1.00 88.94 87 GLY A N 1
ATOM 663 C CA . GLY A 1 87 ? -4.259 9.815 -0.735 1.00 88.94 87 GLY A CA 1
ATOM 664 C C . GLY A 1 87 ? -3.457 8.739 -1.478 1.00 88.94 87 GLY A C 1
ATOM 665 O O . GLY A 1 87 ? -2.823 9.044 -2.493 1.00 88.94 87 GLY A O 1
ATOM 666 N N . ILE A 1 88 ? -3.459 7.494 -0.984 1.00 91.38 88 ILE A N 1
ATOM 667 C CA . ILE A 1 88 ? -2.631 6.386 -1.498 1.00 91.38 88 ILE A CA 1
ATOM 668 C C . ILE A 1 88 ? -3.382 5.428 -2.434 1.00 91.38 88 ILE A C 1
ATOM 670 O O . ILE A 1 88 ? -2.917 4.320 -2.682 1.00 91.38 88 ILE A O 1
ATOM 674 N N . GLU A 1 89 ? -4.555 5.797 -2.952 1.00 92.38 89 GLU A N 1
ATOM 675 C CA . GLU A 1 89 ? -5.379 4.902 -3.786 1.00 92.38 89 GLU A CA 1
ATOM 676 C C . GLU A 1 89 ? -4.615 4.355 -5.007 1.00 92.38 89 GLU A C 1
ATOM 678 O O . GLU A 1 89 ? -4.732 3.174 -5.340 1.00 92.38 89 GLU A O 1
ATOM 683 N N . LEU A 1 90 ? -3.773 5.189 -5.632 1.00 90.75 90 LEU A N 1
ATOM 684 C CA . LEU A 1 90 ? -2.883 4.779 -6.720 1.00 90.75 90 LEU A CA 1
ATOM 685 C C . LEU A 1 90 ? -1.868 3.725 -6.253 1.00 90.75 90 LEU A C 1
ATOM 687 O O . LEU A 1 90 ? -1.690 2.703 -6.916 1.00 90.75 90 LEU A O 1
ATOM 691 N N . GLU A 1 91 ? -1.196 3.972 -5.127 1.00 92.12 91 GLU A N 1
ATOM 692 C CA . GLU A 1 91 ? -0.215 3.060 -4.531 1.00 92.12 91 GLU A CA 1
ATOM 693 C C . GLU A 1 91 ? -0.873 1.728 -4.199 1.00 92.12 91 GLU A C 1
ATOM 695 O O . GLU A 1 91 ? -0.386 0.691 -4.636 1.00 92.12 91 GLU A O 1
ATOM 700 N N . LEU A 1 92 ? -2.000 1.765 -3.487 1.00 93.69 92 LEU A N 1
ATOM 701 C CA . LEU A 1 92 ? -2.785 0.597 -3.113 1.00 93.69 92 LEU A CA 1
ATOM 702 C C . LEU A 1 92 ? -3.130 -0.227 -4.365 1.00 93.69 92 LEU A C 1
ATOM 704 O O . LEU A 1 92 ? -2.846 -1.422 -4.416 1.00 93.69 92 LEU A O 1
ATOM 708 N N . ALA A 1 93 ? -3.648 0.412 -5.418 1.00 93.19 93 ALA A N 1
ATOM 709 C CA . ALA A 1 93 ? -4.050 -0.262 -6.652 1.00 93.19 93 ALA A CA 1
ATOM 710 C C . ALA A 1 93 ? -2.899 -0.909 -7.428 1.00 93.19 93 ALA A C 1
ATOM 712 O O . ALA A 1 93 ? -3.125 -1.897 -8.136 1.00 93.19 93 ALA A O 1
ATOM 713 N N . VAL A 1 94 ? -1.699 -0.332 -7.361 1.00 91.44 94 VAL A N 1
ATOM 714 C CA . VAL A 1 94 ? -0.511 -0.806 -8.084 1.00 91.44 94 VAL A CA 1
ATOM 715 C C . VAL A 1 94 ? 0.216 -1.879 -7.282 1.00 91.44 94 VAL A C 1
ATOM 717 O O . VAL A 1 94 ? 0.560 -2.921 -7.836 1.00 91.44 94 VAL A O 1
ATOM 720 N N . VAL A 1 95 ? 0.410 -1.644 -5.984 1.00 92.62 95 VAL A N 1
ATOM 721 C CA . VAL A 1 95 ? 1.092 -2.560 -5.066 1.00 92.62 95 VAL A CA 1
ATOM 722 C C . VAL A 1 95 ? 0.296 -3.857 -4.928 1.00 92.62 95 VAL A C 1
ATOM 724 O O . VAL A 1 95 ? 0.865 -4.927 -5.114 1.00 92.62 95 VAL A O 1
ATOM 727 N N . LEU A 1 96 ? -1.023 -3.791 -4.714 1.00 94.81 96 LEU A N 1
ATOM 728 C CA . LEU A 1 96 ? -1.860 -4.995 -4.658 1.00 94.81 96 LEU A CA 1
ATOM 729 C C . LEU A 1 96 ? -1.851 -5.773 -5.978 1.00 94.81 96 LEU A C 1
ATOM 731 O O . LEU A 1 96 ? -1.751 -6.996 -5.969 1.00 94.81 96 LEU A O 1
ATOM 735 N N . ASN A 1 97 ? -1.905 -5.073 -7.117 1.00 93.75 97 ASN A N 1
ATOM 736 C CA . ASN A 1 97 ? -1.868 -5.717 -8.428 1.00 93.75 97 ASN A CA 1
ATOM 737 C C . ASN A 1 97 ? -0.551 -6.475 -8.643 1.00 93.75 97 ASN A C 1
ATOM 739 O O . ASN A 1 97 ? -0.570 -7.630 -9.056 1.00 93.75 97 ASN A O 1
ATOM 743 N N . VAL A 1 98 ? 0.591 -5.835 -8.375 1.00 90.00 98 VAL A N 1
ATOM 744 C CA . VAL A 1 98 ? 1.893 -6.472 -8.603 1.00 90.00 98 VAL A CA 1
ATOM 745 C C . VAL A 1 98 ? 2.174 -7.581 -7.585 1.00 90.00 98 VAL A C 1
ATOM 747 O O . VAL A 1 98 ? 2.701 -8.618 -7.971 1.00 90.00 98 VAL A O 1
ATOM 750 N N . THR A 1 99 ? 1.762 -7.422 -6.322 1.00 92.12 99 THR A N 1
ATOM 751 C CA . THR A 1 99 ? 1.858 -8.482 -5.305 1.00 92.12 99 THR A CA 1
ATOM 752 C C . THR A 1 99 ? 0.989 -9.682 -5.680 1.00 92.12 99 THR A C 1
ATOM 754 O O . THR A 1 99 ? 1.471 -10.811 -5.648 1.00 92.12 99 THR A O 1
ATOM 757 N N . GLY A 1 100 ? -0.258 -9.451 -6.103 1.00 93.31 100 GLY A N 1
ATOM 758 C CA . GLY A 1 100 ? -1.159 -10.513 -6.556 1.00 93.31 100 GLY A CA 1
ATOM 759 C C . GLY A 1 100 ? -0.623 -11.270 -7.770 1.00 93.31 100 GLY A C 1
ATOM 760 O O . GLY A 1 100 ? -0.706 -12.490 -7.813 1.00 93.31 100 GLY A O 1
ATOM 761 N N . GLN A 1 101 ? 0.001 -10.572 -8.723 1.00 92.00 101 GLN A N 1
ATOM 762 C CA . GLN A 1 101 ? 0.655 -11.208 -9.874 1.00 92.00 101 GLN A CA 1
ATOM 763 C C . GLN A 1 101 ? 1.925 -11.978 -9.499 1.00 92.00 101 GLN A C 1
ATOM 765 O O . GLN A 1 101 ? 2.200 -13.016 -10.089 1.00 92.00 101 GLN A O 1
ATOM 770 N N . LEU A 1 102 ? 2.726 -11.461 -8.565 1.00 90.00 102 LEU A N 1
ATOM 771 C CA . LEU A 1 102 ? 4.000 -12.067 -8.172 1.00 90.00 102 LEU A CA 1
ATOM 772 C C . LEU A 1 102 ? 3.811 -13.354 -7.356 1.00 90.00 102 LEU A C 1
ATOM 774 O O . LEU A 1 102 ? 4.625 -14.263 -7.478 1.00 90.00 102 LEU A O 1
ATOM 778 N N . PHE A 1 103 ? 2.771 -13.410 -6.522 1.00 92.25 103 PHE A N 1
ATOM 779 C CA . PHE A 1 103 ? 2.530 -14.514 -5.585 1.00 92.25 103 PHE A CA 1
ATOM 780 C C . PHE A 1 103 ? 1.247 -15.301 -5.865 1.00 92.25 103 PHE A C 1
ATOM 782 O O . PHE A 1 103 ? 0.850 -16.111 -5.033 1.00 92.25 103 PHE A O 1
ATOM 789 N N . GLU A 1 104 ? 0.583 -15.036 -6.994 1.00 92.75 104 GLU A N 1
ATOM 790 C CA . GLU A 1 104 ? -0.689 -15.669 -7.378 1.00 92.75 104 GLU A CA 1
ATOM 791 C C . GLU A 1 104 ? -1.794 -15.498 -6.310 1.00 92.75 104 GLU A C 1
ATOM 793 O O . GLU A 1 104 ? -2.686 -16.329 -6.140 1.00 92.75 104 GLU A O 1
ATOM 798 N N . GLU A 1 105 ? -1.755 -14.378 -5.578 1.00 96.25 105 GLU A N 1
ATOM 799 C CA . GLU A 1 105 ? -2.693 -14.078 -4.495 1.00 96.25 105 GLU A CA 1
ATOM 800 C C . GLU A 1 105 ? -3.966 -13.426 -5.051 1.00 96.25 105 GLU A C 1
ATOM 802 O O . GLU A 1 105 ? -4.032 -12.212 -5.278 1.00 96.25 105 GLU A O 1
ATOM 807 N N . SER A 1 106 ? -4.998 -14.247 -5.259 1.00 95.38 106 SER A N 1
ATOM 808 C CA . SER A 1 106 ? -6.272 -13.827 -5.862 1.00 95.38 106 SER A CA 1
ATOM 809 C C . SER A 1 106 ? -6.945 -12.701 -5.074 1.00 95.38 106 SER A C 1
ATOM 811 O O . SER A 1 106 ? -7.431 -11.737 -5.668 1.00 95.38 106 SER A O 1
ATOM 813 N N . ARG A 1 107 ? -6.884 -12.748 -3.734 1.00 94.75 107 ARG A N 1
ATOM 814 C CA . ARG A 1 107 ? -7.492 -11.716 -2.882 1.00 94.75 107 ARG A CA 1
ATOM 815 C C . ARG A 1 107 ? -6.862 -10.342 -3.095 1.00 94.75 107 ARG A C 1
ATOM 817 O O . ARG A 1 107 ? -7.562 -9.332 -3.100 1.00 94.75 107 ARG A O 1
ATOM 824 N N . ALA A 1 108 ? -5.552 -10.288 -3.335 1.00 95.38 108 ALA A N 1
ATOM 825 C CA . ALA A 1 108 ? -4.870 -9.034 -3.642 1.00 95.38 108 ALA A CA 1
ATOM 826 C C . ALA A 1 108 ? -5.369 -8.438 -4.971 1.00 95.38 108 ALA A C 1
ATOM 828 O O . ALA A 1 108 ? -5.601 -7.231 -5.060 1.00 95.38 108 ALA A O 1
ATOM 829 N N . LEU A 1 109 ? -5.594 -9.277 -5.988 1.00 94.50 109 LEU A N 1
ATOM 830 C CA . LEU A 1 109 ? -6.131 -8.844 -7.282 1.00 94.50 109 LEU A CA 1
ATOM 831 C C . LEU A 1 109 ? -7.580 -8.349 -7.170 1.00 94.50 109 LEU A C 1
ATOM 833 O O . LEU A 1 109 ? -7.918 -7.318 -7.754 1.00 94.50 109 LEU A O 1
ATOM 837 N N . GLU A 1 110 ? -8.416 -9.028 -6.382 1.00 95.00 110 GLU A N 1
ATOM 838 C CA . GLU A 1 110 ? -9.792 -8.601 -6.092 1.00 95.00 110 GLU A CA 1
ATOM 839 C C . GLU A 1 110 ? -9.829 -7.225 -5.418 1.00 95.00 110 GLU A C 1
ATOM 841 O O . GLU A 1 110 ? -10.529 -6.317 -5.876 1.00 95.00 110 GLU A O 1
ATOM 846 N N . LEU A 1 111 ? -9.033 -7.039 -4.360 1.00 95.12 111 LEU A N 1
ATOM 847 C CA . LEU A 1 111 ? -8.925 -5.762 -3.653 1.00 95.12 111 LEU A CA 1
ATOM 848 C C . LEU A 1 111 ? -8.410 -4.652 -4.578 1.00 95.12 111 LEU A C 1
ATOM 850 O O . LEU A 1 111 ? -8.943 -3.541 -4.563 1.00 95.12 111 LEU A O 1
ATOM 854 N N . ALA A 1 112 ? -7.440 -4.955 -5.445 1.00 93.62 112 ALA A N 1
ATOM 855 C CA . ALA A 1 112 ? -6.961 -4.015 -6.455 1.00 93.62 112 ALA A CA 1
ATOM 856 C C . ALA A 1 112 ? -8.064 -3.635 -7.461 1.00 93.62 112 ALA A C 1
ATOM 858 O O . ALA A 1 112 ? -8.130 -2.485 -7.905 1.00 93.62 112 ALA A O 1
ATOM 859 N N . GLY A 1 113 ? -8.923 -4.583 -7.846 1.00 90.88 113 GLY A N 1
ATOM 860 C CA . GLY A 1 113 ? -10.035 -4.375 -8.778 1.00 90.88 113 GLY A CA 1
ATOM 861 C C . GLY A 1 113 ? -11.153 -3.484 -8.231 1.00 90.88 113 GLY A C 1
ATOM 862 O O . GLY A 1 113 ? -11.847 -2.832 -9.008 1.00 90.88 113 GLY A O 1
ATOM 863 N N . ARG A 1 114 ? -11.294 -3.400 -6.903 1.00 93.19 114 ARG A N 1
ATOM 864 C CA . ARG A 1 114 ? -12.307 -2.568 -6.226 1.00 93.19 114 ARG A CA 1
ATOM 865 C C . ARG A 1 114 ? -11.970 -1.078 -6.196 1.00 93.19 114 ARG A C 1
ATOM 867 O O . ARG A 1 114 ? -12.839 -0.261 -5.901 1.00 93.19 114 ARG A O 1
ATOM 874 N N . ILE A 1 115 ? -10.730 -0.710 -6.505 1.00 90.38 115 ILE A N 1
ATOM 875 C CA . ILE A 1 115 ? -10.300 0.690 -6.538 1.00 90.38 115 ILE A CA 1
ATOM 876 C C . ILE A 1 115 ? -10.711 1.282 -7.877 1.00 90.38 115 ILE A C 1
ATOM 878 O O . ILE A 1 115 ? -10.380 0.732 -8.931 1.00 90.38 115 ILE A O 1
ATOM 882 N N . LYS A 1 116 ? -11.433 2.408 -7.835 1.00 83.44 116 LYS A N 1
ATOM 883 C CA . LYS A 1 116 ? -11.972 3.052 -9.033 1.00 83.44 116 LYS A CA 1
ATOM 884 C C . LYS A 1 116 ? -10.839 3.308 -10.036 1.00 83.44 116 LYS A C 1
ATOM 886 O O . LYS A 1 116 ? -9.916 4.058 -9.723 1.00 83.44 116 LYS A O 1
ATOM 891 N N . PRO A 1 117 ? -10.890 2.713 -11.239 1.00 75.56 117 PRO A N 1
ATOM 892 C CA . PRO A 1 117 ? -9.819 2.880 -12.202 1.00 75.56 117 PRO A CA 1
ATOM 893 C C . PRO A 1 117 ? -9.843 4.302 -12.763 1.00 75.56 117 PRO A C 1
ATOM 895 O O . PRO A 1 117 ? -10.849 4.749 -13.314 1.00 75.56 117 PRO A O 1
ATOM 898 N N . ASP A 1 118 ? -8.709 4.990 -12.672 1.00 83.44 118 ASP A N 1
ATOM 899 C CA . ASP A 1 118 ? -8.432 6.206 -13.428 1.00 83.44 118 ASP A CA 1
ATOM 900 C C . ASP A 1 118 ? -7.304 5.963 -14.450 1.00 83.44 118 ASP A C 1
ATOM 902 O O . ASP A 1 118 ? -6.701 4.883 -14.521 1.00 83.44 118 ASP A O 1
ATOM 906 N N . LEU A 1 119 ? -7.041 6.955 -15.307 1.00 82.31 119 LEU A N 1
ATOM 907 C CA . LEU A 1 119 ? -5.999 6.839 -16.329 1.00 82.31 119 LEU A CA 1
ATOM 908 C C . LEU A 1 119 ? -4.612 6.611 -15.700 1.00 82.31 119 LEU A C 1
ATOM 910 O O . LEU A 1 119 ? -3.829 5.814 -16.218 1.00 82.31 119 LEU A O 1
ATOM 914 N N . SER A 1 120 ? -4.337 7.254 -14.564 1.00 82.50 120 SER A N 1
ATOM 915 C CA . SER A 1 120 ? -3.074 7.155 -13.828 1.00 82.50 120 SER A CA 1
ATOM 916 C C . SER A 1 120 ? -2.824 5.736 -13.319 1.00 82.50 120 SER A C 1
ATOM 918 O O . SER A 1 120 ? -1.740 5.194 -13.528 1.00 82.50 120 SER A O 1
ATOM 920 N N . ILE A 1 121 ? -3.834 5.091 -12.732 1.00 84.00 121 ILE A N 1
ATOM 921 C CA . ILE A 1 121 ? -3.795 3.708 -12.242 1.00 84.00 121 ILE A CA 1
ATOM 922 C C . ILE A 1 121 ? -3.560 2.743 -13.404 1.00 84.00 121 ILE A C 1
ATOM 924 O O . ILE A 1 121 ? -2.719 1.846 -13.308 1.00 84.00 121 ILE A O 1
ATOM 928 N N . ARG A 1 122 ? -4.257 2.933 -14.532 1.00 85.56 122 ARG A N 1
ATOM 929 C CA . ARG A 1 122 ? -4.082 2.079 -15.721 1.00 85.56 122 ARG A CA 1
ATOM 930 C C . ARG A 1 122 ? -2.667 2.177 -16.289 1.00 85.56 122 ARG A C 1
ATOM 932 O O . ARG A 1 122 ? -2.089 1.154 -16.651 1.00 85.56 122 ARG A O 1
ATOM 939 N N . LEU A 1 123 ? -2.108 3.385 -16.357 1.00 84.94 123 LEU A N 1
ATOM 940 C CA . LEU A 1 123 ? -0.729 3.603 -16.799 1.00 84.94 123 LEU A CA 1
ATOM 941 C C . LEU A 1 123 ? 0.277 3.021 -15.798 1.00 84.94 123 LEU A C 1
ATOM 943 O O . LEU A 1 123 ? 1.192 2.303 -16.197 1.00 84.94 123 LEU A O 1
ATOM 947 N N . ALA A 1 124 ? 0.080 3.251 -14.501 1.00 84.94 124 ALA A N 1
ATOM 948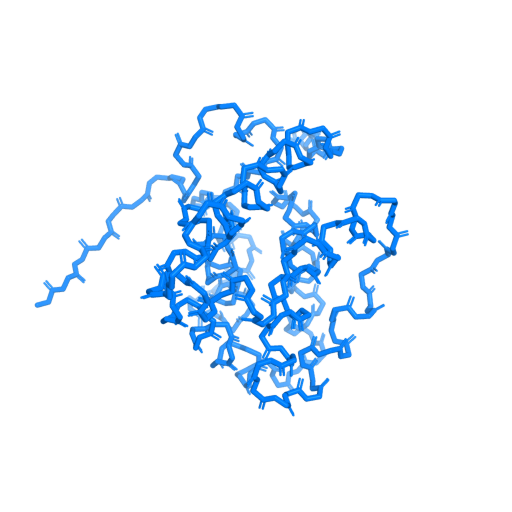 C CA . ALA A 1 124 ? 0.980 2.773 -13.458 1.00 84.94 124 ALA A CA 1
ATOM 949 C C . ALA A 1 124 ? 1.046 1.239 -13.379 1.00 84.94 124 ALA A C 1
ATOM 951 O O . ALA A 1 124 ? 2.142 0.688 -13.276 1.00 84.94 124 ALA A O 1
ATOM 952 N N . ARG A 1 125 ? -0.089 0.540 -13.525 1.00 85.56 125 ARG A N 1
ATOM 953 C CA . ARG A 1 125 ? -0.134 -0.936 -13.596 1.00 85.56 125 ARG A CA 1
ATOM 954 C C . ARG A 1 125 ? 0.632 -1.511 -14.787 1.00 85.56 125 ARG A C 1
ATOM 956 O O . ARG A 1 125 ? 1.134 -2.624 -14.708 1.00 85.56 125 ARG A O 1
ATOM 963 N N . ARG A 1 126 ? 0.743 -0.767 -15.893 1.00 84.56 126 ARG A N 1
ATOM 964 C CA . ARG A 1 126 ? 1.566 -1.175 -17.047 1.00 84.56 126 ARG A CA 1
ATOM 965 C C . ARG A 1 126 ? 3.060 -0.956 -16.808 1.00 84.56 126 ARG A C 1
ATOM 967 O O . ARG A 1 126 ? 3.877 -1.677 -17.372 1.00 84.56 126 ARG A O 1
ATOM 974 N N . LEU A 1 127 ? 3.425 0.037 -15.997 1.00 82.62 127 LEU A N 1
ATOM 975 C CA . LEU A 1 127 ? 4.822 0.352 -15.684 1.00 82.62 127 LEU A CA 1
ATOM 976 C C . LEU A 1 127 ? 5.399 -0.573 -14.609 1.00 82.62 127 LEU A C 1
ATOM 978 O O . LEU A 1 127 ? 6.541 -1.034 -14.720 1.00 82.62 127 LEU A O 1
ATOM 982 N N . ILE A 1 128 ? 4.623 -0.843 -13.562 1.00 84.69 128 ILE A N 1
ATOM 983 C CA . ILE A 1 128 ? 5.042 -1.673 -12.435 1.00 84.69 128 ILE A CA 1
ATOM 984 C C . ILE A 1 128 ? 4.473 -3.077 -12.625 1.00 84.69 128 ILE A C 1
ATOM 986 O O . ILE A 1 128 ? 3.295 -3.329 -12.401 1.00 84.69 128 ILE A O 1
ATOM 990 N N . THR A 1 129 ? 5.346 -3.980 -13.064 1.00 81.69 129 THR A N 1
ATOM 991 C CA . THR A 1 129 ? 5.047 -5.390 -13.349 1.00 81.69 129 THR A CA 1
ATOM 992 C C . THR A 1 129 ? 5.990 -6.283 -12.549 1.00 81.69 129 THR A C 1
ATOM 994 O O . THR A 1 129 ? 7.019 -5.807 -12.062 1.00 81.69 129 THR A O 1
ATOM 997 N N . THR A 1 130 ? 5.708 -7.584 -12.478 1.00 78.50 130 THR A N 1
ATOM 998 C CA . THR A 1 130 ? 6.604 -8.586 -11.874 1.00 78.50 130 THR A CA 1
ATOM 999 C C . THR A 1 130 ? 8.042 -8.475 -12.396 1.00 78.50 130 THR A C 1
ATOM 1001 O O . THR A 1 130 ? 8.992 -8.441 -11.615 1.00 78.50 130 THR A O 1
ATOM 1004 N N . ASN A 1 131 ? 8.218 -8.276 -13.706 1.00 76.62 131 ASN A N 1
ATOM 1005 C CA . ASN A 1 131 ? 9.539 -8.084 -14.315 1.00 76.62 131 ASN A CA 1
ATOM 1006 C C . ASN A 1 131 ? 10.234 -6.800 -13.838 1.00 76.62 131 ASN A C 1
ATOM 1008 O O . ASN A 1 131 ? 11.453 -6.780 -13.679 1.00 76.62 131 ASN A O 1
ATOM 1012 N N . THR A 1 132 ? 9.479 -5.731 -13.563 1.00 70.94 132 THR A N 1
ATOM 1013 C CA . THR A 1 132 ? 10.031 -4.491 -12.994 1.00 70.94 132 THR A CA 1
ATOM 1014 C C . THR A 1 132 ? 10.627 -4.741 -11.600 1.00 70.94 132 THR A C 1
ATOM 1016 O O . THR A 1 132 ? 11.675 -4.166 -11.291 1.00 70.94 132 THR A O 1
ATOM 1019 N N . LEU A 1 133 ? 9.999 -5.613 -10.795 1.00 69.81 133 LEU A N 1
ATOM 1020 C CA . LEU A 1 133 ? 10.443 -5.987 -9.443 1.00 69.81 133 LEU A CA 1
ATOM 1021 C C . LEU A 1 133 ? 11.631 -6.953 -9.448 1.00 69.81 133 LEU A C 1
ATOM 1023 O O . LEU A 1 133 ? 12.609 -6.743 -8.734 1.00 69.81 133 LEU A O 1
ATOM 1027 N N . LEU A 1 134 ? 11.566 -8.003 -10.266 1.00 74.38 134 LEU A N 1
ATOM 1028 C CA . LEU A 1 134 ? 12.614 -9.026 -10.343 1.00 74.38 134 LEU A CA 1
ATOM 1029 C C . LEU A 1 134 ? 13.850 -8.532 -11.114 1.00 74.38 134 LEU A C 1
ATOM 1031 O O . LEU A 1 134 ? 14.974 -8.962 -10.857 1.00 74.38 134 LEU A O 1
ATOM 1035 N N . GLY A 1 135 ? 13.672 -7.560 -12.013 1.00 62.22 135 GLY A N 1
ATOM 1036 C CA . GLY A 1 135 ? 14.734 -6.976 -12.829 1.00 62.22 135 GLY A CA 1
ATOM 1037 C C . GLY A 1 135 ? 15.744 -6.107 -12.071 1.00 62.22 135 GLY A C 1
ATOM 1038 O O . GLY A 1 135 ? 16.743 -5.712 -12.670 1.00 62.22 135 GLY A O 1
ATOM 1039 N N . VAL A 1 136 ? 15.540 -5.837 -10.772 1.00 59.34 136 VAL A N 1
ATOM 1040 C CA . VAL A 1 136 ? 16.415 -4.974 -9.946 1.00 59.34 136 VAL A CA 1
ATOM 1041 C C . VAL A 1 136 ? 17.869 -5.473 -9.916 1.00 59.34 136 VAL A C 1
ATOM 1043 O O . VAL A 1 136 ? 18.795 -4.657 -9.888 1.00 59.34 136 VAL A O 1
ATOM 1046 N N . ASN A 1 137 ? 18.075 -6.791 -10.011 1.00 55.16 137 ASN A N 1
ATOM 1047 C CA . ASN A 1 137 ? 19.399 -7.422 -10.038 1.00 55.16 137 ASN A CA 1
ATOM 1048 C C . ASN A 1 137 ? 19.827 -7.950 -11.424 1.00 55.16 137 ASN A C 1
ATOM 1050 O O . ASN A 1 137 ? 20.927 -8.483 -11.547 1.00 55.16 137 ASN A O 1
ATOM 1054 N N . SER A 1 138 ? 19.010 -7.787 -12.470 1.00 56.62 138 SER A N 1
ATOM 1055 C CA . SER A 1 138 ? 19.295 -8.324 -13.814 1.00 56.62 138 SER A CA 1
ATOM 1056 C C . SER A 1 138 ? 20.092 -7.351 -14.703 1.00 56.62 138 SER A C 1
ATOM 1058 O O . SER A 1 138 ? 20.331 -6.204 -14.331 1.00 56.62 138 SER A O 1
ATOM 1060 N N . ARG A 1 139 ? 20.491 -7.788 -15.908 1.00 52.44 139 ARG A N 1
ATOM 1061 C CA . ARG A 1 139 ? 21.189 -6.954 -16.910 1.00 52.44 139 ARG A CA 1
ATOM 1062 C C . ARG A 1 139 ? 20.356 -5.757 -17.420 1.00 52.44 139 ARG A C 1
ATOM 1064 O O . ARG A 1 139 ? 20.954 -4.794 -17.888 1.00 52.44 139 ARG A O 1
ATOM 1071 N N . ASP A 1 140 ? 19.028 -5.745 -17.249 1.00 60.78 140 ASP A N 1
ATOM 1072 C CA . ASP A 1 140 ? 18.133 -4.630 -17.636 1.00 60.78 140 ASP A CA 1
ATOM 1073 C C . ASP A 1 140 ? 17.858 -3.634 -16.480 1.00 60.78 140 ASP A C 1
ATOM 1075 O O . ASP A 1 140 ? 16.725 -3.257 -16.159 1.00 60.78 140 ASP A O 1
ATOM 1079 N N . LYS A 1 141 ? 18.925 -3.196 -15.796 1.00 64.12 141 LYS A N 1
ATOM 1080 C CA . LYS A 1 141 ? 18.834 -2.217 -14.690 1.00 64.12 141 LYS A CA 1
ATOM 1081 C C . LYS A 1 141 ? 18.289 -0.861 -15.138 1.00 64.12 141 LYS A C 1
ATOM 1083 O O . LYS A 1 141 ? 17.649 -0.172 -14.342 1.00 64.12 141 LYS A O 1
ATOM 1088 N N . LEU A 1 142 ? 18.563 -0.464 -16.380 1.00 66.88 142 LEU A N 1
ATOM 1089 C CA . LEU A 1 142 ? 18.138 0.822 -16.933 1.00 66.88 142 LEU A CA 1
ATOM 1090 C C . LEU A 1 142 ? 16.625 0.846 -17.188 1.00 66.88 142 LEU A C 1
ATOM 1092 O O . LEU A 1 142 ? 15.966 1.773 -16.720 1.00 66.88 142 LEU A O 1
ATOM 1096 N N . GLY A 1 143 ? 16.051 -0.194 -17.805 1.00 71.31 143 GLY A N 1
ATOM 1097 C CA . GLY A 1 143 ? 14.608 -0.277 -18.051 1.00 71.31 143 GLY A CA 1
ATOM 1098 C C . GLY A 1 143 ? 13.778 -0.291 -16.762 1.00 71.31 143 GLY A C 1
ATOM 1099 O O . GLY A 1 143 ? 12.828 0.485 -16.620 1.00 71.31 143 GLY A O 1
ATOM 1100 N N . SER A 1 144 ? 14.168 -1.107 -15.773 1.00 72.94 144 SER A N 1
ATOM 1101 C CA . SER A 1 144 ? 13.488 -1.160 -14.463 1.00 72.94 144 SER A CA 1
ATOM 1102 C C . SER A 1 144 ? 13.582 0.167 -13.693 1.00 72.94 144 SER A C 1
ATOM 1104 O O . SER A 1 144 ? 12.629 0.567 -13.017 1.00 72.94 144 SER A O 1
ATOM 1106 N N . ARG A 1 145 ? 14.709 0.885 -13.789 1.00 75.75 145 ARG A N 1
ATOM 1107 C CA . ARG A 1 145 ? 14.857 2.222 -13.188 1.00 75.75 145 ARG A CA 1
ATOM 1108 C C . ARG A 1 145 ? 13.937 3.245 -13.850 1.00 75.75 145 ARG A C 1
ATOM 1110 O O . ARG A 1 145 ? 13.156 3.882 -13.148 1.00 75.75 145 ARG A O 1
ATOM 1117 N N . LEU A 1 146 ? 13.948 3.321 -15.181 1.00 80.25 146 LEU A N 1
ATOM 1118 C CA . LEU A 1 146 ? 13.111 4.258 -15.936 1.00 80.25 146 LEU A CA 1
ATOM 1119 C C . LEU A 1 146 ? 11.618 4.058 -15.656 1.00 80.25 146 LEU A C 1
ATOM 1121 O O . LEU A 1 146 ? 10.898 5.030 -15.452 1.00 80.25 146 LEU A O 1
ATOM 1125 N N . ARG A 1 147 ? 11.148 2.807 -15.566 1.00 82.62 147 ARG A N 1
ATOM 1126 C CA . ARG A 1 147 ? 9.743 2.509 -15.228 1.00 82.62 147 ARG A CA 1
ATOM 1127 C C . ARG A 1 147 ? 9.353 2.992 -13.830 1.00 82.62 147 ARG A C 1
ATOM 1129 O O . ARG A 1 147 ? 8.243 3.487 -13.644 1.00 82.62 147 ARG A O 1
ATOM 1136 N N . ARG A 1 148 ? 10.255 2.883 -12.852 1.00 81.56 148 ARG A N 1
ATOM 1137 C CA . ARG A 1 148 ? 10.021 3.352 -11.475 1.00 81.56 148 ARG A CA 1
ATOM 1138 C C . ARG A 1 148 ? 10.062 4.870 -11.355 1.00 81.56 148 ARG A C 1
ATOM 1140 O O . ARG A 1 148 ? 9.277 5.438 -10.596 1.00 81.56 148 ARG A O 1
ATOM 1147 N N . ASP A 1 149 ? 10.925 5.529 -12.118 1.00 83.44 149 ASP A N 1
ATOM 1148 C CA . ASP A 1 149 ? 10.947 6.990 -12.178 1.00 83.44 149 ASP A CA 1
ATOM 1149 C C . ASP A 1 149 ? 9.739 7.539 -12.945 1.00 83.44 149 ASP A C 1
ATOM 1151 O O . ASP A 1 149 ? 9.126 8.506 -12.499 1.00 83.44 149 ASP A O 1
ATOM 1155 N N . ALA A 1 150 ? 9.299 6.870 -14.013 1.00 83.75 150 ALA A N 1
ATOM 1156 C CA . ALA A 1 150 ? 8.032 7.175 -14.675 1.00 83.75 150 ALA A CA 1
ATOM 1157 C C . ALA A 1 150 ? 6.843 7.003 -13.716 1.00 83.75 150 ALA A C 1
ATOM 1159 O O . ALA A 1 150 ? 5.975 7.871 -13.645 1.00 83.75 150 ALA A O 1
ATOM 1160 N N . PHE A 1 151 ? 6.833 5.942 -12.903 1.00 85.19 151 PHE A N 1
ATOM 1161 C CA . PHE A 1 151 ? 5.839 5.789 -11.842 1.00 85.19 151 PHE A CA 1
ATOM 1162 C C . PHE A 1 151 ? 5.900 6.947 -10.833 1.00 85.19 151 PHE A C 1
ATOM 1164 O O . PHE A 1 151 ? 4.858 7.499 -10.494 1.00 85.19 151 PHE A O 1
ATOM 1171 N N . ARG A 1 152 ? 7.096 7.398 -10.425 1.00 86.69 152 ARG A N 1
ATOM 1172 C CA . ARG A 1 152 ? 7.264 8.582 -9.558 1.00 86.69 152 ARG A CA 1
ATOM 1173 C C . ARG A 1 152 ? 6.682 9.852 -10.179 1.00 86.69 152 ARG A C 1
ATOM 1175 O O . ARG A 1 152 ? 6.101 10.667 -9.469 1.00 86.69 152 ARG A O 1
ATOM 1182 N N . TRP A 1 153 ? 6.822 10.022 -11.489 1.00 84.94 153 TRP A N 1
ATOM 1183 C CA . TRP A 1 153 ? 6.205 11.130 -12.215 1.00 84.94 153 TRP A CA 1
ATOM 1184 C C . TRP A 1 153 ? 4.680 11.043 -12.211 1.00 84.94 153 TRP A C 1
ATOM 1186 O O . TRP A 1 153 ? 4.028 12.025 -11.865 1.00 84.94 153 TRP A O 1
ATOM 1196 N N . ILE A 1 154 ? 4.107 9.867 -12.487 1.00 84.88 154 ILE A N 1
ATOM 1197 C CA . ILE A 1 154 ? 2.653 9.649 -12.382 1.00 84.88 154 ILE A CA 1
ATOM 1198 C C . ILE A 1 154 ? 2.172 9.943 -10.960 1.00 84.88 154 ILE A C 1
ATOM 1200 O O . ILE A 1 154 ? 1.180 10.640 -10.784 1.00 84.88 154 ILE A O 1
ATOM 1204 N N . GLN A 1 155 ? 2.909 9.493 -9.943 1.00 85.62 155 GLN A N 1
ATOM 1205 C CA . GLN A 1 155 ? 2.615 9.796 -8.545 1.00 85.62 155 GLN A CA 1
ATOM 1206 C C . GLN A 1 155 ? 2.598 11.305 -8.261 1.00 85.62 155 GLN A C 1
ATOM 1208 O O . GLN A 1 155 ? 1.858 11.730 -7.390 1.00 85.62 155 GLN A O 1
ATOM 1213 N N . ARG A 1 156 ? 3.383 12.140 -8.943 1.00 83.88 156 ARG A N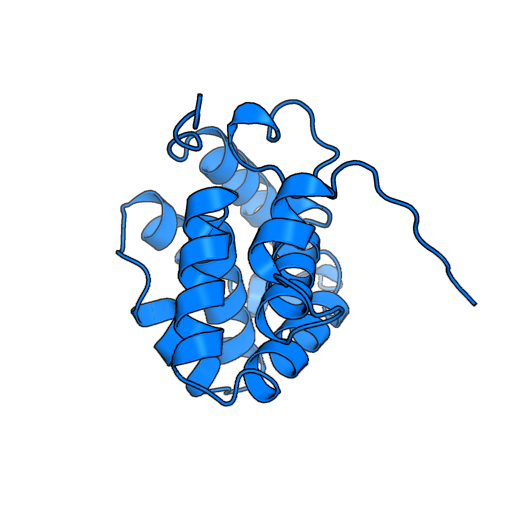 1
ATOM 1214 C CA . ARG A 1 156 ? 3.350 13.601 -8.729 1.00 83.88 156 ARG A CA 1
ATOM 1215 C C . ARG A 1 156 ? 2.200 14.293 -9.462 1.00 83.88 156 ARG A C 1
ATOM 1217 O O . ARG A 1 156 ? 1.773 15.357 -9.033 1.00 83.88 156 ARG A O 1
ATOM 1224 N N . LEU A 1 157 ? 1.723 13.698 -10.554 1.00 81.38 157 LEU A N 1
ATOM 1225 C CA . LEU A 1 157 ? 0.641 14.229 -11.390 1.00 81.38 157 LEU A CA 1
ATOM 1226 C C . LEU A 1 157 ? -0.746 13.719 -10.975 1.00 81.38 157 LEU A C 1
ATOM 1228 O O . LEU A 1 157 ? -1.755 14.335 -11.314 1.00 81.38 157 LEU A O 1
ATOM 1232 N N . ALA A 1 158 ? -0.806 12.592 -10.264 1.00 80.56 158 ALA A N 1
ATOM 1233 C CA . ALA A 1 158 ? -2.040 12.045 -9.723 1.00 80.56 158 ALA A CA 1
ATOM 1234 C C . ALA A 1 158 ? -2.689 13.026 -8.735 1.00 80.56 158 ALA A C 1
ATOM 1236 O O . ALA A 1 158 ? -2.008 13.781 -8.038 1.00 80.56 158 ALA A O 1
ATOM 1237 N N . LYS A 1 159 ? -4.026 13.011 -8.701 1.00 70.81 159 LYS A N 1
ATOM 1238 C CA . LYS A 1 159 ? -4.843 13.988 -7.976 1.00 70.81 159 LYS A CA 1
ATOM 1239 C C . LYS A 1 159 ? -4.417 14.074 -6.505 1.00 70.81 159 LYS A C 1
ATOM 1241 O O . LYS A 1 159 ? -4.223 13.050 -5.853 1.00 70.81 159 LYS A O 1
ATOM 1246 N N . ALA A 1 160 ? -4.256 15.298 -6.006 1.00 64.62 160 ALA A N 1
ATOM 1247 C CA . ALA A 1 160 ? -3.879 15.546 -4.620 1.00 64.62 160 ALA A CA 1
ATOM 1248 C C . ALA A 1 160 ? -4.964 15.056 -3.647 1.00 64.62 160 ALA A C 1
ATOM 1250 O O . ALA A 1 160 ? -6.154 15.077 -3.978 1.00 64.62 160 ALA A O 1
ATOM 1251 N N . ARG A 1 161 ? -4.543 14.650 -2.443 1.00 69.69 161 ARG A N 1
ATOM 1252 C CA . ARG A 1 161 ? -5.433 14.342 -1.319 1.00 69.69 161 ARG A CA 1
ATOM 1253 C C . ARG A 1 161 ? -6.410 15.512 -1.103 1.00 69.69 161 ARG A C 1
ATOM 1255 O O . ARG A 1 161 ? -5.962 16.662 -1.086 1.00 69.69 161 ARG A O 1
ATOM 1262 N N . PRO A 1 162 ? -7.720 15.263 -0.923 1.00 60.41 162 PRO A N 1
ATOM 1263 C CA . PRO A 1 162 ? -8.633 16.314 -0.492 1.00 60.41 162 PRO A CA 1
ATOM 1264 C C . PRO A 1 162 ? -8.174 16.836 0.876 1.00 60.41 162 PRO A C 1
ATOM 1266 O O . PRO A 1 162 ? -7.988 16.058 1.813 1.00 60.41 162 PRO A O 1
ATOM 1269 N N . GLN A 1 163 ? -7.939 18.147 0.982 1.00 49.22 163 GLN A N 1
ATOM 1270 C CA . GLN A 1 163 ? -7.645 18.779 2.266 1.00 49.22 163 GLN A CA 1
ATOM 1271 C C . GLN A 1 163 ? -8.885 18.640 3.147 1.00 49.22 163 GLN A C 1
ATOM 1273 O O . GLN A 1 163 ? -9.896 19.298 2.916 1.00 49.22 163 GLN A O 1
ATOM 1278 N N . VAL A 1 164 ? -8.821 17.743 4.127 1.00 51.97 164 VAL A N 1
ATOM 1279 C CA . VAL A 1 164 ? -9.785 17.739 5.224 1.00 51.97 164 VAL A CA 1
ATOM 1280 C C . VAL A 1 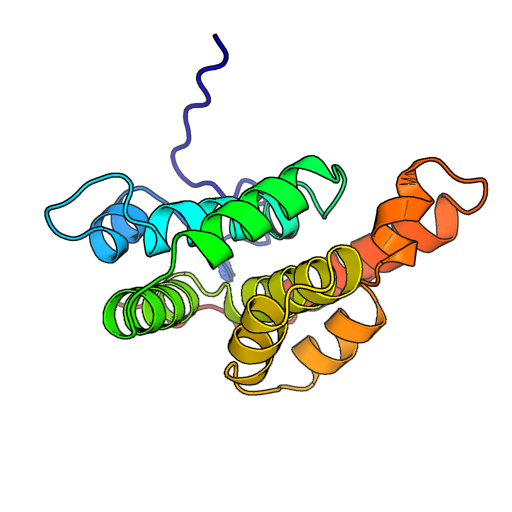164 ? -9.367 18.892 6.132 1.00 51.97 164 VAL A C 1
ATOM 1282 O O . VAL A 1 164 ? -8.263 18.848 6.682 1.00 51.97 164 VAL A O 1
ATOM 1285 N N . ALA A 1 165 ? -10.194 19.939 6.165 1.00 35.41 165 ALA A N 1
ATOM 1286 C CA . ALA A 1 165 ? -10.043 21.089 7.053 1.00 35.41 165 ALA A CA 1
ATOM 1287 C C . ALA A 1 165 ? -10.072 20.663 8.530 1.00 35.41 165 ALA A C 1
ATOM 1289 O O . ALA A 1 165 ? -10.790 19.686 8.851 1.00 35.41 165 ALA A O 1
#